Protein AF-A0A0C3B9Q8-F1 (afdb_monomer_lite)

Radius of gyration: 20.94 Å; chains: 1; bounding box: 40×24×65 Å

Sequence (90 aa):
MMMPPSYRRLQQYAIAISIISILYNGAEGAVSVGLGSTSSSRSLVFFGVQSGIEVISAGIVVWRFNKVARPGEEKGVGLGARELRYVTPD

Organism: Piloderma croceum (strain F 1598) (NCBI:txid765440)

InterPro domains:
  IPR026765 Transmembrane protein 163 [PTHR31937] (6-83)
  IPR027469 Cation efflux transmembrane domain superfamily [SSF161111] (13-74)

Secondary structure (DSSP, 8-state):
--PPPPHHHHHHHHHHHHHHHHHHHHHHHHHHHHHHHHTT-HHHHHHHHHHHHHHHHHHHHHHHHHHH--TT--------TTTGGGS---

pLDDT: mean 80.37, std 18.15, range [45.31, 97.81]

Foldseek 3Di:
DDDPPDPVVVLVVLLVVLVVLLVVLVVQLVVLCVVCVVVVNPVSPVSSVVSVVSNVVSVVSNVVSVVVPPPPPPPPPPVPVVVVVVPDDD

Structure (mmCIF, N/CA/C/O backbone):
data_AF-A0A0C3B9Q8-F1
#
_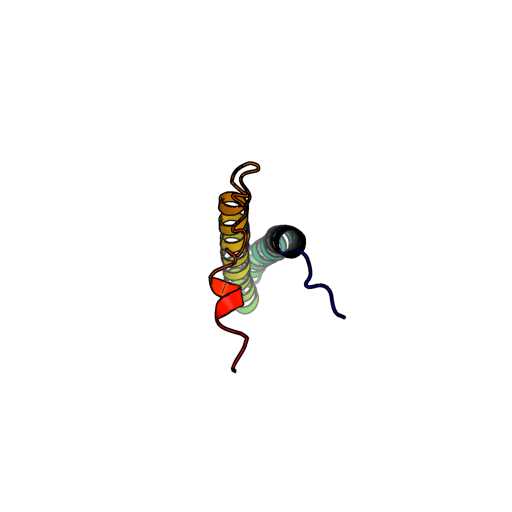entry.id   AF-A0A0C3B9Q8-F1
#
loop_
_atom_site.group_PDB
_atom_site.id
_atom_site.type_symbol
_atom_site.label_atom_id
_atom_site.label_alt_id
_atom_site.label_comp_id
_atom_site.label_asym_id
_atom_site.label_entity_id
_atom_site.label_seq_id
_atom_site.pdbx_PDB_ins_code
_atom_site.Cartn_x
_atom_site.Cartn_y
_atom_site.Cartn_z
_atom_site.occupancy
_atom_site.B_iso_or_equiv
_atom_site.auth_seq_id
_atom_site.auth_comp_id
_atom_site.auth_asym_id
_atom_site.auth_atom_id
_atom_site.pdbx_PDB_model_num
ATOM 1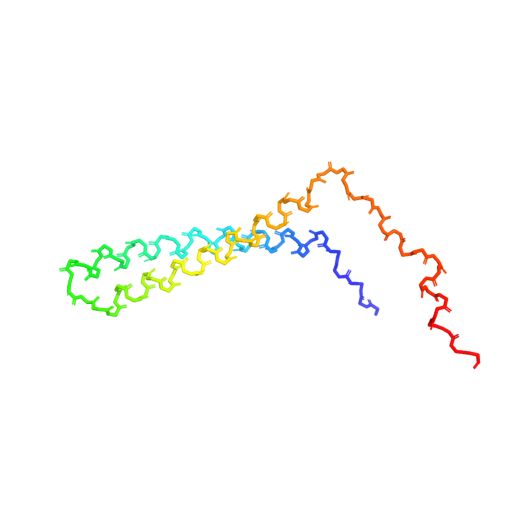 N N . MET A 1 1 ? 0.517 0.992 36.547 1.00 45.31 1 MET A N 1
ATOM 2 C CA . MET A 1 1 ? -0.831 0.746 35.992 1.00 45.31 1 MET A CA 1
ATOM 3 C C . MET A 1 1 ? -0.818 1.201 34.539 1.00 45.31 1 MET A C 1
ATOM 5 O O . MET A 1 1 ? -0.861 2.394 34.284 1.00 45.31 1 MET A O 1
ATOM 9 N N . MET A 1 2 ? -0.591 0.282 33.598 1.00 50.12 2 MET A N 1
ATOM 10 C CA . MET A 1 2 ? -0.461 0.606 32.173 1.00 50.12 2 MET A CA 1
ATOM 11 C C . MET A 1 2 ? -1.861 0.572 31.562 1.00 50.12 2 MET A C 1
ATOM 13 O O . MET A 1 2 ? -2.457 -0.496 31.460 1.00 50.12 2 MET A O 1
ATOM 17 N N . MET A 1 3 ? -2.432 1.737 31.259 1.00 55.78 3 MET A N 1
ATOM 18 C CA . MET A 1 3 ? -3.751 1.804 30.634 1.00 55.78 3 MET A CA 1
ATOM 19 C C . MET A 1 3 ? -3.617 1.237 29.214 1.00 55.78 3 MET A C 1
ATOM 21 O O . MET A 1 3 ? -2.785 1.748 28.458 1.00 55.78 3 MET A O 1
ATOM 25 N N . PRO A 1 4 ? -4.347 0.166 28.850 1.00 60.03 4 PRO A N 1
ATOM 26 C CA . PRO A 1 4 ? -4.223 -0.415 27.524 1.00 60.03 4 PRO A CA 1
ATOM 27 C C . PRO A 1 4 ? -4.543 0.668 26.485 1.00 60.03 4 PRO A C 1
ATOM 29 O O . PRO A 1 4 ? -5.527 1.399 26.655 1.00 60.03 4 PRO A O 1
ATOM 32 N N . PRO A 1 5 ? -3.714 0.831 25.438 1.00 62.00 5 PRO A N 1
ATOM 33 C CA . PRO A 1 5 ? -3.991 1.798 24.389 1.00 62.00 5 PRO A CA 1
ATOM 34 C C . PRO A 1 5 ? -5.393 1.540 23.833 1.00 62.00 5 PRO A C 1
ATOM 36 O O . PRO A 1 5 ? -5.763 0.403 23.547 1.00 62.00 5 PRO A O 1
ATOM 39 N N . SER A 1 6 ? -6.193 2.601 23.703 1.00 77.06 6 SER A N 1
ATOM 40 C CA . SER A 1 6 ? -7.545 2.492 23.155 1.00 77.06 6 SER A CA 1
ATOM 41 C C . SER A 1 6 ? -7.482 1.822 21.779 1.00 77.06 6 SER A C 1
ATOM 43 O O . SER A 1 6 ? -6.778 2.312 20.892 1.00 77.06 6 SER A O 1
ATOM 45 N N . TYR A 1 7 ? -8.229 0.729 21.585 1.00 78.44 7 TYR A N 1
ATOM 46 C CA . TYR A 1 7 ? -8.291 -0.026 20.323 1.00 78.44 7 TYR A CA 1
ATOM 47 C C . TYR A 1 7 ? -8.521 0.874 19.100 1.00 78.44 7 TYR A C 1
ATOM 49 O O . TYR A 1 7 ? -7.953 0.646 18.033 1.00 78.44 7 TYR A O 1
ATOM 57 N N . ARG A 1 8 ? -9.270 1.968 19.280 1.00 80.44 8 ARG A N 1
ATOM 58 C CA . ARG A 1 8 ? -9.521 2.980 18.249 1.00 80.44 8 ARG A CA 1
ATOM 59 C C . ARG A 1 8 ? -8.251 3.698 17.784 1.00 80.44 8 ARG A C 1
ATOM 61 O O . ARG A 1 8 ? -8.120 3.991 16.601 1.00 80.44 8 ARG A O 1
ATOM 68 N N . ARG A 1 9 ? -7.303 3.974 18.685 1.00 83.19 9 ARG A N 1
ATOM 69 C CA . ARG A 1 9 ? -6.024 4.622 18.342 1.00 83.19 9 ARG A CA 1
ATOM 70 C C . ARG A 1 9 ? -5.118 3.674 17.576 1.00 83.19 9 ARG A C 1
ATOM 72 O O . ARG A 1 9 ? -4.581 4.064 16.549 1.00 83.19 9 ARG A O 1
ATOM 79 N N . LEU A 1 10 ? -5.020 2.421 18.018 1.00 86.69 10 LEU A N 1
ATOM 80 C CA . LEU A 1 10 ? -4.281 1.383 17.294 1.00 86.69 10 LEU A CA 1
ATOM 81 C C . LEU A 1 10 ? -4.834 1.179 15.879 1.00 86.69 10 LEU A C 1
ATOM 83 O O . LEU A 1 10 ? -4.062 1.090 14.931 1.00 86.69 10 LEU A O 1
ATOM 87 N N . GLN A 1 11 ? -6.159 1.194 15.719 1.00 87.56 11 GLN A N 1
ATOM 88 C CA . GLN A 1 11 ? -6.801 1.126 14.408 1.00 87.56 11 GLN A CA 1
ATOM 89 C C . GLN A 1 11 ? -6.473 2.339 13.527 1.00 87.56 11 GLN A C 1
ATOM 91 O O . GLN A 1 11 ? -6.159 2.172 12.351 1.00 87.56 11 GLN A O 1
ATOM 96 N N . GLN A 1 12 ? -6.508 3.554 14.083 1.00 87.50 12 GLN A N 1
ATOM 97 C CA . GLN A 1 12 ? -6.109 4.765 13.357 1.00 87.50 12 GLN A CA 1
ATOM 98 C C . GLN A 1 12 ? -4.647 4.700 12.904 1.00 87.50 12 GLN A C 1
ATOM 100 O O . GLN A 1 12 ? -4.359 5.024 11.754 1.00 87.50 12 GLN A O 1
ATOM 105 N N . TYR A 1 13 ? -3.741 4.234 13.768 1.00 90.81 13 TYR A N 1
ATOM 106 C CA . TYR A 1 13 ? -2.340 4.033 13.402 1.00 90.81 13 TYR A CA 1
ATOM 107 C C . TYR A 1 13 ? -2.177 2.960 12.327 1.00 90.81 13 TYR A C 1
ATOM 109 O O . TYR A 1 13 ? -1.472 3.201 11.354 1.00 90.81 13 TYR A O 1
ATOM 117 N N . ALA A 1 14 ? -2.861 1.819 12.447 1.00 91.44 14 ALA A N 1
ATOM 118 C CA . ALA A 1 14 ? -2.807 0.756 11.447 1.00 91.44 14 ALA A CA 1
ATOM 119 C C . ALA A 1 14 ? -3.262 1.253 10.067 1.00 91.44 14 ALA A C 1
ATOM 121 O O . ALA A 1 14 ? -2.589 0.992 9.072 1.00 91.44 14 ALA A O 1
ATOM 122 N N . ILE A 1 15 ? -4.357 2.021 10.003 1.00 91.75 15 ILE A N 1
ATOM 123 C CA . ILE A 1 15 ? -4.830 2.639 8.757 1.00 91.75 15 ILE A CA 1
ATOM 124 C C . ILE A 1 15 ? -3.801 3.643 8.226 1.00 91.75 15 ILE A C 1
ATOM 126 O O . ILE A 1 15 ? -3.453 3.579 7.051 1.00 91.75 15 ILE A O 1
ATOM 130 N N . ALA A 1 16 ? -3.298 4.551 9.069 1.00 93.75 16 ALA A N 1
ATOM 131 C CA . ALA A 1 16 ? -2.348 5.581 8.649 1.00 93.75 16 ALA A CA 1
ATOM 132 C C . ALA A 1 16 ? -1.048 4.974 8.102 1.00 93.75 16 ALA A C 1
ATOM 134 O O . ALA A 1 16 ? -0.620 5.329 7.006 1.00 93.75 16 ALA A O 1
ATOM 135 N N . ILE A 1 17 ? -0.467 4.016 8.830 1.00 95.50 17 ILE A N 1
ATOM 136 C CA . ILE A 1 17 ? 0.731 3.284 8.406 1.00 95.50 17 ILE A CA 1
ATOM 137 C C . ILE A 1 17 ? 0.455 2.558 7.091 1.00 95.50 17 ILE A C 1
ATOM 139 O O . ILE A 1 17 ? 1.240 2.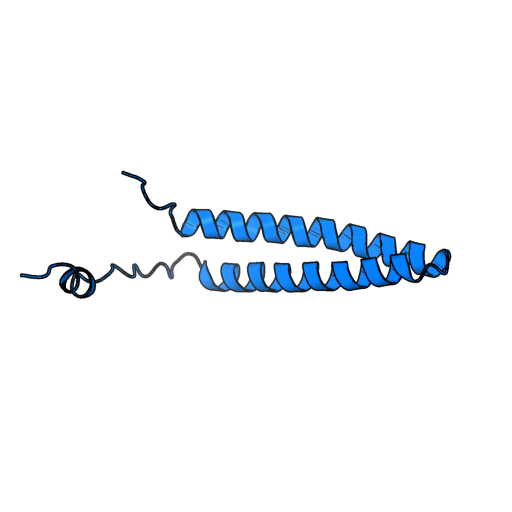687 6.162 1.00 95.50 17 ILE A O 1
ATOM 143 N N . SER A 1 18 ? -0.687 1.875 6.963 1.00 95.75 18 SER A N 1
ATOM 144 C CA . SER A 1 18 ? -1.020 1.145 5.734 1.00 95.75 18 SER A CA 1
ATOM 145 C C . SER A 1 18 ? -1.182 2.068 4.525 1.00 95.75 18 SER A C 1
ATOM 147 O O . SER A 1 18 ? -0.717 1.735 3.442 1.00 95.75 18 SER A O 1
ATOM 149 N N . ILE A 1 19 ? -1.795 3.244 4.690 1.00 95.44 19 ILE A N 1
ATOM 150 C CA . ILE A 1 19 ? -1.905 4.237 3.609 1.00 95.44 19 ILE A CA 1
ATOM 151 C C . ILE A 1 19 ? -0.515 4.717 3.181 1.00 95.44 19 ILE A C 1
ATOM 153 O O . ILE A 1 19 ? -0.228 4.761 1.986 1.00 95.44 19 ILE A O 1
ATOM 157 N N . ILE A 1 20 ? 0.360 5.036 4.140 1.00 97.31 20 ILE A N 1
ATOM 158 C CA . ILE A 1 20 ? 1.742 5.442 3.849 1.00 97.31 20 ILE A CA 1
ATOM 159 C C . ILE A 1 20 ? 2.482 4.315 3.117 1.00 97.31 20 ILE A C 1
ATOM 161 O O . ILE A 1 20 ? 3.105 4.571 2.089 1.00 97.31 20 ILE A O 1
ATOM 165 N N . SER A 1 21 ? 2.357 3.070 3.587 1.00 97.00 21 SER A N 1
ATOM 166 C CA . SER A 1 21 ? 2.959 1.894 2.952 1.00 97.00 21 SER A CA 1
ATOM 167 C C . SER A 1 21 ? 2.466 1.685 1.522 1.00 97.00 21 SER A C 1
ATOM 169 O O . SER A 1 21 ? 3.279 1.393 0.654 1.00 97.00 21 SER A O 1
ATOM 171 N N . ILE A 1 22 ? 1.171 1.860 1.244 1.00 97.56 22 ILE A N 1
ATOM 172 C CA . ILE A 1 22 ? 0.621 1.753 -0.118 1.00 97.56 22 ILE A CA 1
ATOM 173 C C . ILE A 1 22 ? 1.261 2.790 -1.043 1.00 97.56 22 ILE A C 1
ATOM 175 O O . ILE A 1 22 ? 1.688 2.448 -2.143 1.00 97.56 22 ILE A O 1
ATOM 179 N N . LEU A 1 23 ? 1.330 4.050 -0.604 1.00 97.81 23 LEU A N 1
ATOM 180 C CA . LEU A 1 23 ? 1.861 5.141 -1.421 1.00 97.81 23 LEU A CA 1
ATOM 181 C C . LEU A 1 23 ? 3.360 4.974 -1.680 1.00 97.81 23 LEU A C 1
ATOM 183 O O . LEU A 1 23 ? 3.798 5.072 -2.824 1.00 97.81 23 LEU A O 1
ATOM 187 N N . TYR A 1 24 ? 4.128 4.703 -0.623 1.00 97.44 24 TYR A N 1
ATOM 188 C CA . TYR A 1 24 ? 5.578 4.579 -0.705 1.00 97.44 24 TYR A CA 1
ATOM 189 C C . TYR A 1 24 ? 5.989 3.356 -1.530 1.00 97.44 24 TYR A C 1
ATOM 191 O O . TYR A 1 24 ? 6.669 3.506 -2.547 1.00 97.44 24 TYR A O 1
ATOM 199 N N . ASN A 1 25 ? 5.502 2.162 -1.163 1.00 97.06 25 ASN A N 1
ATOM 200 C CA . ASN A 1 25 ? 5.828 0.943 -1.900 1.00 97.06 25 ASN A CA 1
ATOM 201 C C . ASN A 1 25 ? 5.298 1.028 -3.334 1.00 97.06 25 ASN A C 1
ATOM 203 O O . ASN A 1 25 ? 6.035 0.720 -4.263 1.00 97.06 25 ASN A O 1
ATOM 207 N N . GLY A 1 26 ? 4.074 1.521 -3.552 1.00 96.94 26 GLY A N 1
ATOM 208 C CA . GLY A 1 26 ? 3.510 1.663 -4.895 1.00 96.94 26 GLY A CA 1
ATOM 209 C C . GLY A 1 26 ? 4.371 2.527 -5.821 1.00 96.94 26 GLY A C 1
ATOM 210 O O . GLY A 1 26 ? 4.618 2.135 -6.964 1.00 96.94 26 GLY A O 1
ATOM 211 N N . ALA A 1 27 ? 4.881 3.659 -5.325 1.00 97.50 27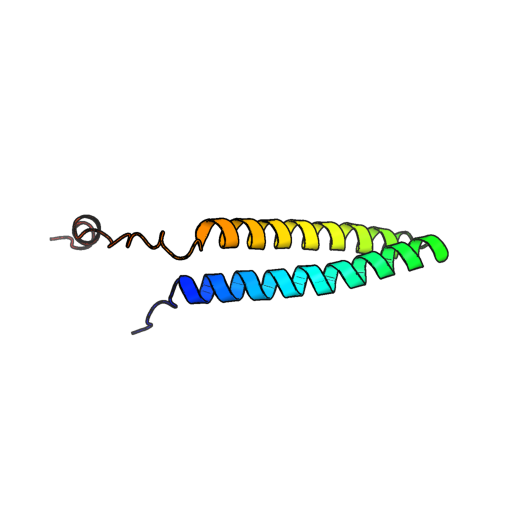 ALA A N 1
ATOM 212 C CA . ALA A 1 27 ? 5.791 4.514 -6.084 1.00 97.50 27 ALA A CA 1
ATOM 213 C C . ALA A 1 27 ? 7.128 3.811 -6.377 1.00 97.50 27 ALA A C 1
ATOM 215 O O . ALA A 1 27 ? 7.543 3.749 -7.536 1.00 97.50 27 ALA A O 1
ATOM 216 N N . GLU A 1 28 ? 7.776 3.231 -5.363 1.00 95.69 28 GLU A N 1
ATOM 217 C CA . GLU A 1 28 ? 9.039 2.502 -5.540 1.00 95.69 28 GLU A CA 1
ATOM 218 C C . GLU A 1 28 ? 8.899 1.308 -6.490 1.00 95.69 28 GLU A C 1
ATOM 220 O O . GLU A 1 28 ? 9.753 1.083 -7.349 1.00 95.69 28 GLU A O 1
ATOM 225 N N . GLY A 1 29 ? 7.808 0.553 -6.371 1.00 95.94 29 GLY A N 1
ATOM 226 C CA . GLY A 1 29 ? 7.518 -0.610 -7.200 1.00 95.94 29 GLY A CA 1
ATOM 227 C C . GLY A 1 29 ? 7.316 -0.229 -8.663 1.00 95.94 29 GLY A C 1
ATOM 228 O O . GLY A 1 29 ? 7.933 -0.831 -9.543 1.00 95.94 29 GLY A O 1
ATOM 229 N N . ALA A 1 30 ? 6.529 0.818 -8.929 1.00 94.81 30 ALA A N 1
ATOM 230 C CA . ALA A 1 30 ? 6.316 1.332 -10.280 1.00 94.81 30 ALA A CA 1
ATOM 231 C C . ALA A 1 30 ? 7.629 1.807 -10.926 1.00 94.81 30 ALA A C 1
ATOM 233 O O . ALA A 1 30 ? 7.933 1.435 -12.063 1.00 94.81 30 ALA A O 1
ATOM 234 N N . VAL A 1 31 ? 8.439 2.571 -10.183 1.00 96.25 31 VAL A N 1
ATOM 235 C CA . VAL A 1 31 ? 9.761 3.035 -10.638 1.00 96.25 31 VAL A CA 1
ATOM 236 C C . VAL A 1 31 ? 10.681 1.847 -10.931 1.00 96.25 31 VAL A C 1
ATOM 238 O O . VAL A 1 31 ? 11.348 1.818 -11.964 1.00 96.25 31 VAL A O 1
ATOM 241 N N . SER A 1 32 ? 10.677 0.832 -10.068 1.00 94.75 32 SER A N 1
ATOM 242 C CA . SER A 1 32 ? 11.556 -0.336 -10.180 1.00 94.75 32 SER A CA 1
ATOM 243 C C . SER A 1 32 ? 11.217 -1.228 -11.370 1.00 94.75 32 SER A C 1
ATOM 245 O O . SER A 1 32 ? 12.121 -1.680 -12.071 1.00 94.75 32 SER A O 1
ATOM 247 N N . VAL A 1 33 ? 9.931 -1.439 -11.664 1.00 92.19 33 VAL A N 1
ATOM 248 C CA . VAL A 1 33 ? 9.504 -2.156 -12.878 1.00 92.19 33 VAL A CA 1
ATOM 249 C C . VAL A 1 33 ? 9.852 -1.356 -14.141 1.00 92.19 33 VAL A C 1
ATOM 251 O O . VAL A 1 33 ? 10.368 -1.924 -15.110 1.00 92.19 33 VAL A O 1
ATOM 254 N N . GLY A 1 34 ? 9.625 -0.037 -14.138 1.00 91.88 34 GLY A N 1
ATOM 255 C CA . GLY A 1 34 ? 9.926 0.833 -15.282 1.00 91.88 34 GLY A CA 1
ATOM 256 C C . GLY A 1 34 ? 11.420 0.892 -15.616 1.00 91.88 34 GLY A C 1
ATOM 257 O O . GLY A 1 34 ? 11.826 0.682 -16.760 1.00 91.88 34 GLY A O 1
ATOM 258 N N . LEU A 1 35 ? 12.264 1.096 -14.605 1.00 92.19 35 LEU A N 1
ATOM 259 C CA . LEU A 1 35 ? 13.716 1.081 -14.778 1.00 92.19 35 LEU A CA 1
ATOM 260 C C . LEU A 1 35 ? 14.243 -0.335 -15.041 1.00 92.19 35 LEU A C 1
ATOM 262 O O . LEU A 1 35 ? 15.133 -0.519 -15.866 1.00 92.19 35 LEU A O 1
ATOM 266 N N . GLY A 1 36 ? 13.673 -1.356 -14.398 1.00 88.88 36 GLY A N 1
ATOM 267 C CA . GLY A 1 36 ? 14.120 -2.744 -14.514 1.00 88.88 36 GLY A CA 1
ATOM 268 C C . GLY A 1 36 ? 13.929 -3.308 -15.914 1.00 88.88 36 GLY A C 1
ATOM 269 O O . GLY A 1 36 ? 14.827 -3.968 -16.439 1.00 88.88 36 GLY A O 1
ATOM 270 N N . SER A 1 37 ? 12.792 -2.990 -16.536 1.00 83.88 37 SER A N 1
ATOM 271 C CA . SER A 1 37 ? 12.505 -3.349 -17.928 1.00 83.88 37 SER A CA 1
ATOM 272 C C . SER A 1 37 ? 13.429 -2.633 -18.917 1.00 83.88 37 SER A C 1
ATOM 274 O O . SER A 1 37 ? 13.901 -3.257 -19.863 1.00 83.88 37 SER A O 1
ATOM 276 N N . THR A 1 38 ? 13.771 -1.368 -18.655 1.00 88.56 38 THR A N 1
ATOM 277 C CA . THR A 1 38 ? 14.694 -0.589 -19.498 1.00 88.56 38 THR A CA 1
ATOM 278 C C . THR A 1 38 ? 16.146 -1.065 -19.357 1.00 88.56 38 THR A C 1
ATOM 280 O O . THR A 1 38 ? 16.873 -1.160 -20.342 1.00 88.56 38 THR A O 1
ATOM 283 N N . SER A 1 39 ? 16.581 -1.410 -18.142 1.00 86.19 39 SER A N 1
ATOM 284 C CA . SER A 1 39 ? 17.962 -1.815 -17.839 1.00 86.19 39 SER A CA 1
ATOM 285 C C . SER A 1 39 ? 18.211 -3.330 -17.913 1.00 86.19 39 SER A C 1
ATOM 287 O O . SER A 1 39 ? 19.289 -3.778 -17.530 1.00 86.19 39 SER A O 1
ATOM 289 N N . SER A 1 40 ? 17.240 -4.140 -18.366 1.00 86.38 40 SER A N 1
ATOM 290 C CA . SER A 1 40 ? 17.308 -5.619 -18.363 1.00 86.38 40 SER A CA 1
ATOM 291 C C . SER A 1 40 ? 17.664 -6.232 -16.993 1.00 86.38 40 SER A C 1
ATOM 293 O O . SER A 1 40 ? 18.228 -7.327 -16.901 1.00 86.38 40 SER A O 1
ATOM 295 N N . SER A 1 41 ? 17.334 -5.533 -15.901 1.00 90.62 41 SER A N 1
ATOM 296 C CA . SER A 1 41 ? 17.700 -5.935 -14.542 1.00 90.62 41 SER A CA 1
ATOM 297 C C . SER A 1 41 ? 16.602 -6.782 -13.915 1.00 90.62 41 SER A C 1
ATOM 299 O O . SER A 1 41 ? 15.570 -6.274 -13.473 1.00 90.62 41 SER A O 1
ATOM 301 N N . ARG A 1 42 ? 16.8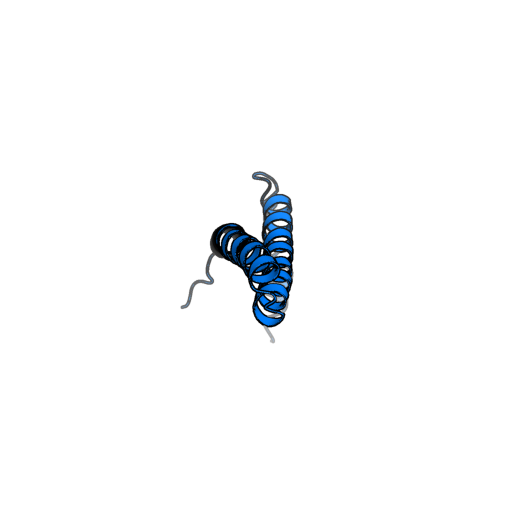49 -8.094 -13.817 1.00 92.50 42 ARG A N 1
ATOM 302 C CA . ARG A 1 42 ? 15.916 -9.033 -13.172 1.00 92.50 42 ARG A CA 1
ATOM 303 C C . ARG A 1 42 ? 15.665 -8.669 -11.707 1.00 92.50 42 ARG A C 1
ATOM 305 O O . ARG A 1 42 ? 14.531 -8.754 -11.257 1.00 92.50 42 ARG A O 1
ATOM 312 N N . SER A 1 43 ? 16.698 -8.219 -10.989 1.00 94.69 43 SER A N 1
ATOM 313 C CA . SER A 1 43 ? 16.591 -7.840 -9.572 1.00 94.69 43 SER A CA 1
ATOM 314 C C . SER A 1 43 ? 15.594 -6.698 -9.357 1.00 94.69 43 SER A C 1
ATOM 316 O O . SER A 1 43 ? 14.730 -6.787 -8.489 1.00 94.69 43 SER A O 1
ATOM 318 N N . LEU A 1 44 ? 15.646 -5.664 -10.204 1.00 91.38 44 LEU A N 1
ATOM 319 C CA . LEU A 1 44 ? 14.760 -4.503 -10.083 1.00 91.38 44 LEU A CA 1
ATOM 320 C C . LEU A 1 44 ? 13.298 -4.862 -10.389 1.00 91.38 44 LEU A C 1
ATOM 322 O O . LEU A 1 44 ? 12.382 -4.383 -9.726 1.00 91.38 44 LEU A O 1
ATOM 326 N N . VAL A 1 45 ? 13.080 -5.771 -11.343 1.00 92.19 45 VAL A N 1
ATOM 327 C CA . VAL A 1 45 ? 11.743 -6.307 -11.629 1.00 92.19 45 VAL A CA 1
ATOM 328 C C . VAL A 1 45 ? 11.213 -7.120 -10.443 1.00 92.19 45 VAL A C 1
ATOM 330 O O . VAL A 1 45 ? 10.073 -6.909 -10.033 1.00 92.19 45 VAL A O 1
ATOM 333 N N . PHE A 1 46 ? 12.026 -7.998 -9.842 1.00 94.25 46 PHE A N 1
ATOM 334 C CA . PHE A 1 46 ? 11.625 -8.761 -8.651 1.00 94.25 46 PHE A CA 1
ATOM 335 C C . PHE A 1 46 ? 11.334 -7.863 -7.444 1.00 94.25 46 PHE A C 1
ATOM 337 O O . PHE A 1 46 ? 10.353 -8.098 -6.740 1.00 94.25 46 PHE A O 1
ATOM 344 N N . PHE A 1 47 ? 12.123 -6.808 -7.241 1.00 95.12 47 PHE A N 1
ATOM 345 C CA . PHE A 1 47 ? 11.850 -5.797 -6.220 1.00 95.12 47 PHE A CA 1
ATOM 346 C C . PHE A 1 47 ? 10.491 -5.120 -6.453 1.00 95.12 47 PHE A C 1
ATOM 348 O O . PHE A 1 47 ? 9.694 -4.988 -5.526 1.00 95.12 47 PHE A O 1
ATOM 355 N N . GLY A 1 48 ? 10.175 -4.781 -7.707 1.00 94.75 48 GLY A N 1
ATOM 356 C CA . GLY A 1 48 ? 8.870 -4.241 -8.084 1.00 94.75 48 GLY A CA 1
ATOM 357 C C . GLY A 1 48 ? 7.699 -5.185 -7.789 1.00 94.75 48 GLY A C 1
ATOM 358 O O . GLY A 1 48 ? 6.679 -4.757 -7.251 1.00 94.75 48 GLY A O 1
ATOM 359 N N . VAL A 1 49 ? 7.853 -6.481 -8.078 1.00 94.25 49 VAL A N 1
ATOM 360 C CA . VAL A 1 49 ? 6.834 -7.498 -7.760 1.00 94.25 49 VAL A CA 1
ATOM 361 C C . VAL A 1 49 ? 6.638 -7.635 -6.250 1.00 94.25 49 VAL A C 1
ATOM 363 O O . VAL A 1 49 ? 5.499 -7.666 -5.786 1.00 94.25 49 VAL A O 1
ATOM 366 N N . GLN A 1 50 ? 7.725 -7.680 -5.477 1.00 96.25 50 GLN A N 1
ATOM 367 C CA . GLN A 1 50 ? 7.652 -7.768 -4.019 1.00 96.25 50 GLN A CA 1
ATOM 368 C C . GLN A 1 50 ? 6.971 -6.536 -3.411 1.00 96.25 50 GLN A C 1
ATOM 370 O O . GLN A 1 50 ? 6.109 -6.676 -2.548 1.00 96.25 50 GLN A O 1
ATOM 375 N N . SER A 1 51 ? 7.275 -5.345 -3.925 1.00 96.62 51 SER A N 1
ATOM 376 C CA . SER A 1 51 ? 6.565 -4.118 -3.559 1.00 96.62 51 SER A CA 1
ATOM 377 C C . SER A 1 51 ? 5.052 -4.213 -3.836 1.00 96.62 51 SER A C 1
ATOM 379 O O . SER A 1 51 ? 4.236 -3.802 -3.010 1.00 96.62 51 SER A O 1
ATOM 381 N N . GLY A 1 52 ? 4.641 -4.844 -4.942 1.00 96.38 52 GLY A N 1
ATOM 382 C CA . GLY A 1 52 ? 3.226 -5.105 -5.223 1.00 96.38 52 GLY A CA 1
ATOM 383 C C . GLY A 1 52 ? 2.530 -5.941 -4.140 1.00 96.38 52 GLY A C 1
ATOM 384 O O . GLY A 1 52 ? 1.383 -5.660 -3.790 1.00 96.38 52 GLY A O 1
ATOM 385 N N . ILE A 1 53 ? 3.224 -6.927 -3.562 1.00 97.25 53 ILE A N 1
ATOM 386 C CA . ILE A 1 53 ? 2.700 -7.748 -2.457 1.00 97.25 53 ILE A CA 1
ATOM 387 C C . ILE A 1 53 ? 2.473 -6.886 -1.206 1.00 97.25 53 ILE A C 1
ATOM 389 O O . ILE A 1 53 ? 1.420 -7.000 -0.579 1.00 97.25 53 ILE A O 1
ATOM 393 N N . GLU A 1 54 ? 3.406 -5.986 -0.886 1.00 96.94 54 GLU A N 1
ATOM 394 C CA . GLU A 1 54 ? 3.283 -5.038 0.233 1.00 96.94 54 GLU A CA 1
ATOM 395 C C . GLU A 1 54 ? 2.106 -4.069 0.050 1.00 96.94 54 GLU A C 1
ATOM 397 O O . GLU A 1 54 ? 1.354 -3.791 0.985 1.00 96.94 54 GLU A O 1
ATOM 402 N N . VAL A 1 55 ? 1.886 -3.580 -1.174 1.00 97.81 55 VAL A N 1
ATOM 403 C CA . VAL A 1 55 ? 0.736 -2.717 -1.481 1.00 97.81 55 VAL A CA 1
ATOM 404 C C . VAL A 1 55 ? -0.583 -3.468 -1.289 1.00 97.81 55 VAL A C 1
ATOM 406 O O . VAL A 1 55 ? -1.516 -2.933 -0.684 1.00 97.81 55 VAL A O 1
ATOM 409 N N . ILE A 1 56 ? -0.677 -4.711 -1.773 1.00 97.56 56 ILE A N 1
ATOM 410 C CA . ILE A 1 56 ? -1.888 -5.533 -1.634 1.00 97.56 56 ILE A CA 1
ATOM 411 C C . ILE A 1 56 ? -2.155 -5.854 -0.159 1.00 97.56 56 ILE A C 1
ATOM 413 O O . ILE A 1 56 ? -3.293 -5.717 0.299 1.00 97.56 56 ILE A O 1
ATOM 417 N N . SER A 1 57 ? -1.126 -6.246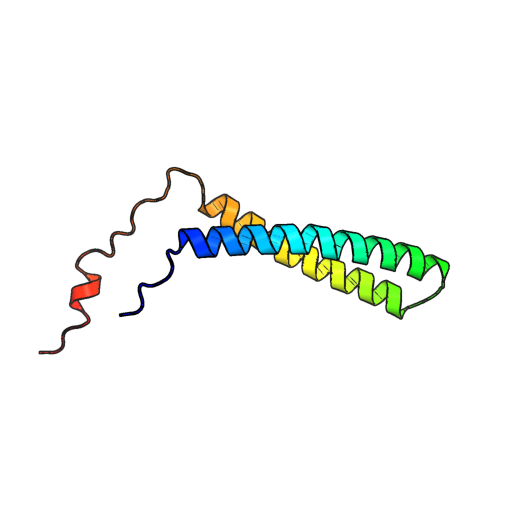 0.597 1.00 96.75 57 SER A N 1
ATOM 418 C CA . SER A 1 57 ? -1.264 -6.590 2.015 1.00 96.75 57 SER A CA 1
ATOM 419 C C . SER A 1 57 ? -1.728 -5.382 2.839 1.00 96.75 57 SER A C 1
ATOM 421 O O . SER A 1 57 ? -2.714 -5.482 3.577 1.00 96.75 57 SER A O 1
ATOM 423 N N . ALA A 1 58 ? -1.122 -4.209 2.637 1.00 96.25 58 ALA A N 1
ATOM 424 C CA . ALA A 1 58 ? -1.545 -2.961 3.265 1.00 96.25 58 ALA A CA 1
ATOM 425 C C . ALA A 1 58 ? -2.962 -2.541 2.825 1.00 96.25 58 ALA A C 1
ATOM 427 O O . ALA A 1 58 ? -3.760 -2.072 3.640 1.00 96.25 58 ALA A O 1
ATOM 428 N N . GLY A 1 59 ? -3.330 -2.780 1.562 1.00 96.00 59 GLY A N 1
ATOM 429 C CA . GLY A 1 59 ? -4.686 -2.564 1.051 1.00 96.00 59 GLY A CA 1
ATOM 430 C C . GLY A 1 59 ? -5.744 -3.390 1.789 1.00 96.00 59 GLY A C 1
ATOM 431 O O . GLY A 1 59 ? -6.799 -2.863 2.153 1.00 96.00 59 GLY A O 1
ATOM 432 N N . ILE A 1 60 ? -5.448 -4.660 2.088 1.00 94.88 60 ILE A N 1
ATOM 433 C CA . ILE A 1 60 ? -6.327 -5.531 2.886 1.00 94.88 60 ILE A CA 1
ATOM 434 C C . ILE A 1 60 ? -6.512 -4.965 4.300 1.00 94.88 60 ILE A C 1
ATOM 436 O O . ILE A 1 60 ? -7.636 -4.956 4.809 1.00 94.88 60 ILE A O 1
ATOM 440 N N . VAL A 1 61 ? -5.447 -4.449 4.921 1.00 93.19 61 VAL A N 1
ATOM 441 C CA . VAL A 1 61 ? -5.509 -3.820 6.251 1.00 93.19 61 VAL A CA 1
ATOM 442 C C . VAL A 1 61 ? -6.414 -2.584 6.233 1.00 93.19 61 VAL A C 1
ATOM 444 O O . VAL A 1 61 ? -7.323 -2.475 7.064 1.00 93.19 61 VAL A O 1
ATOM 447 N N . VAL A 1 62 ? -6.239 -1.690 5.253 1.00 92.62 62 VAL A N 1
ATOM 448 C CA . VAL A 1 62 ? -7.102 -0.507 5.082 1.00 92.62 62 VAL A CA 1
ATOM 449 C C . VAL A 1 62 ? -8.557 -0.921 4.864 1.00 92.62 62 VAL A C 1
ATOM 451 O O . VAL A 1 62 ? -9.450 -0.396 5.530 1.00 92.62 62 VAL A O 1
ATOM 454 N N . TRP A 1 63 ? -8.818 -1.887 3.979 1.00 91.00 63 TRP A N 1
ATOM 455 C CA . TRP A 1 63 ? -10.170 -2.386 3.713 1.00 91.00 63 TRP A CA 1
ATOM 456 C C . TRP A 1 63 ? -10.825 -2.968 4.970 1.00 91.00 63 TRP A C 1
ATOM 458 O O . TRP A 1 63 ? -11.969 -2.628 5.292 1.00 91.00 63 TRP A O 1
ATOM 468 N N . ARG A 1 64 ? -10.086 -3.797 5.717 1.00 89.06 64 ARG A N 1
ATOM 469 C CA . ARG A 1 64 ? -10.554 -4.442 6.947 1.00 89.06 64 ARG A CA 1
ATOM 470 C C . ARG A 1 64 ? -10.967 -3.406 7.981 1.00 89.06 64 ARG A C 1
ATOM 472 O O . ARG A 1 64 ? -12.063 -3.500 8.532 1.00 89.06 64 ARG A O 1
ATOM 479 N N . PHE A 1 65 ? -10.121 -2.412 8.228 1.00 84.94 65 PHE A N 1
ATOM 480 C CA . PHE A 1 65 ? -10.382 -1.422 9.264 1.00 84.94 65 PHE A CA 1
ATOM 481 C C . PHE A 1 65 ? -11.348 -0.314 8.827 1.00 84.94 65 PHE A C 1
ATOM 483 O O . PHE A 1 65 ? -12.085 0.170 9.681 1.00 84.94 65 PHE A O 1
ATOM 490 N N . ASN A 1 66 ? -11.458 0.020 7.537 1.00 79.44 66 ASN A N 1
ATOM 491 C CA . ASN A 1 66 ? -12.509 0.922 7.038 1.00 79.44 66 ASN A CA 1
ATOM 492 C C . ASN A 1 66 ? -13.909 0.294 7.113 1.00 79.44 66 ASN A C 1
ATOM 494 O O . ASN A 1 66 ? -14.883 0.986 7.400 1.00 79.44 66 ASN A O 1
ATOM 498 N N . LYS A 1 67 ? -14.030 -1.021 6.886 1.00 66.19 67 LYS A N 1
ATOM 499 C CA . LYS A 1 67 ? -15.302 -1.749 7.046 1.00 66.19 67 LYS A CA 1
ATOM 500 C C . LYS A 1 67 ? -15.705 -1.911 8.517 1.00 66.19 67 LYS A C 1
ATOM 502 O O . LYS A 1 67 ? -16.897 -1.926 8.804 1.00 66.19 67 LYS A O 1
ATOM 507 N N . VAL A 1 68 ? -14.734 -2.022 9.428 1.00 56.88 68 VAL A N 1
ATOM 508 C CA . VAL A 1 68 ? -14.962 -2.197 10.876 1.00 56.88 68 VAL A CA 1
ATOM 509 C C . VAL A 1 68 ? -15.195 -0.865 11.604 1.00 56.88 68 VAL A C 1
ATOM 511 O O . VAL A 1 68 ? -15.975 -0.830 12.545 1.00 56.88 68 VAL A O 1
ATOM 514 N N . ALA A 1 69 ? -14.596 0.246 11.162 1.00 52.69 69 ALA A N 1
ATOM 515 C CA . ALA A 1 69 ? -14.797 1.579 11.751 1.00 52.69 69 ALA A CA 1
ATOM 516 C C . ALA A 1 69 ? -15.937 2.384 11.105 1.00 52.69 69 ALA A C 1
ATOM 518 O O . ALA A 1 69 ? -15.825 3.605 10.974 1.00 52.69 69 ALA A O 1
ATOM 519 N N . ARG A 1 70 ? -17.051 1.755 10.699 1.00 53.16 70 ARG A N 1
ATOM 520 C CA . ARG A 1 70 ? -18.250 2.544 10.364 1.00 53.16 70 ARG A CA 1
ATOM 521 C C . ARG A 1 70 ? -18.669 3.311 11.636 1.00 53.16 70 ARG A C 1
ATOM 523 O O . ARG A 1 70 ? -18.983 2.658 12.635 1.00 53.16 70 ARG A O 1
ATOM 530 N N . PRO A 1 71 ? -18.644 4.661 11.643 1.00 45.50 71 PRO A N 1
ATOM 531 C CA . PRO A 1 71 ? -18.953 5.449 12.831 1.00 45.50 71 PRO A CA 1
ATOM 532 C C . PRO A 1 71 ? -20.432 5.249 13.172 1.00 45.50 71 PRO A C 1
ATOM 534 O O . PRO A 1 71 ? -21.303 5.752 12.470 1.00 45.50 71 PRO A O 1
ATOM 537 N N . GLY A 1 72 ? -20.716 4.441 14.192 1.00 50.53 72 GLY A N 1
ATOM 538 C CA . GLY A 1 72 ? -22.081 4.073 14.586 1.00 50.53 72 GLY A CA 1
ATOM 539 C C . GLY A 1 72 ? -22.266 2.602 14.963 1.00 50.53 72 GLY A C 1
ATOM 540 O O . GLY A 1 72 ? -23.243 2.279 15.627 1.00 50.53 72 GLY A O 1
ATOM 541 N N . GLU A 1 73 ? -21.318 1.721 14.618 1.00 50.88 73 GLU A N 1
ATOM 542 C CA . GLU A 1 73 ? -21.305 0.318 15.074 1.00 50.88 73 GLU A CA 1
ATOM 543 C C . GLU A 1 73 ? -20.230 0.041 16.129 1.00 50.88 73 GLU A C 1
ATOM 545 O O . GLU A 1 73 ? -19.854 -1.102 16.380 1.00 50.88 73 GLU A O 1
ATOM 550 N N . GLU A 1 74 ? -19.815 1.083 16.851 1.00 54.22 74 GLU A N 1
ATOM 551 C CA . GLU A 1 74 ? -19.308 0.929 18.213 1.00 54.22 74 GLU A CA 1
ATOM 552 C C . GLU A 1 74 ? -20.485 0.497 19.111 1.00 54.22 74 GLU A C 1
ATOM 554 O O . GLU A 1 74 ? -20.837 1.173 20.077 1.00 54.22 74 GLU A O 1
ATOM 559 N N . LYS A 1 75 ? -21.141 -0.637 18.805 1.00 49.34 75 LYS A N 1
ATOM 560 C CA . LYS A 1 75 ? -21.811 -1.378 19.864 1.00 49.34 75 LYS A CA 1
ATOM 561 C C . LYS A 1 75 ? -20.690 -1.670 20.825 1.00 49.34 75 LYS A C 1
ATOM 563 O O . LYS A 1 75 ? -19.802 -2.462 20.512 1.00 49.34 75 LYS A O 1
ATOM 568 N N . GLY A 1 76 ? -20.708 -0.962 21.949 1.00 48.94 76 GLY A N 1
ATOM 569 C CA . GLY A 1 76 ? -19.959 -1.354 23.109 1.00 48.94 76 GLY A CA 1
ATOM 570 C C . GLY A 1 76 ? -20.207 -2.840 23.263 1.00 48.94 76 GLY A C 1
ATOM 571 O O . GLY A 1 76 ? -21.260 -3.261 23.740 1.00 48.94 76 GLY A O 1
ATOM 572 N N . VAL A 1 77 ? -19.215 -3.638 22.883 1.00 51.03 77 VAL A N 1
ATOM 573 C CA . VAL A 1 77 ? -18.922 -4.854 23.608 1.00 51.03 77 VAL A CA 1
ATOM 574 C C . VAL A 1 77 ? -18.482 -4.323 24.966 1.00 51.03 77 VAL A C 1
ATOM 576 O O . VAL A 1 77 ? -17.302 -4.247 25.287 1.00 51.03 77 VAL A O 1
ATOM 579 N N . GLY A 1 78 ? -19.454 -3.820 25.737 1.00 49.50 78 GLY A N 1
ATOM 580 C CA . GLY A 1 78 ? -19.356 -3.811 27.168 1.00 49.50 78 GLY A CA 1
ATOM 581 C C . GLY A 1 78 ? -19.098 -5.267 27.447 1.00 49.50 78 GLY A C 1
ATOM 582 O O . GLY A 1 78 ? -19.976 -6.096 27.202 1.00 49.50 78 GLY A O 1
ATOM 583 N N . LEU A 1 79 ? -17.846 -5.569 27.786 1.00 57.22 79 LEU A N 1
ATOM 584 C CA . LEU A 1 79 ? -17.457 -6.835 28.364 1.00 57.22 79 LEU A CA 1
ATOM 585 C C . LEU A 1 79 ? -18.479 -7.051 29.466 1.00 57.22 79 LEU A C 1
ATOM 587 O O . LEU A 1 79 ? -18.458 -6.362 30.489 1.00 57.22 79 LEU A O 1
ATOM 591 N N . GLY A 1 80 ? -19.495 -7.859 29.167 1.00 51.84 80 GLY A N 1
ATOM 592 C CA . GLY A 1 80 ? -20.605 -8.031 30.074 1.00 51.84 80 GLY A CA 1
ATOM 593 C C . GLY A 1 80 ? -19.991 -8.502 31.376 1.00 51.84 80 GLY A C 1
ATOM 594 O O . GLY A 1 80 ? -19.066 -9.314 31.353 1.00 51.84 80 GLY A O 1
ATOM 595 N N . ALA A 1 81 ? -20.511 -8.043 32.509 1.00 57.75 81 ALA A N 1
ATOM 596 C CA . ALA A 1 81 ? -20.089 -8.470 33.846 1.00 57.75 81 ALA A CA 1
ATOM 597 C C . ALA A 1 81 ? -20.097 -10.012 34.062 1.00 57.75 81 ALA A C 1
ATOM 599 O O . ALA A 1 81 ? -19.798 -10.496 35.150 1.00 57.75 81 ALA A O 1
ATOM 600 N N . ARG A 1 82 ? -20.459 -10.795 33.036 1.00 57.16 82 ARG A N 1
ATOM 601 C CA . ARG A 1 82 ? -20.297 -12.241 32.919 1.00 57.16 82 ARG A CA 1
ATOM 602 C C . ARG A 1 82 ? -18.864 -12.705 32.613 1.00 57.16 82 ARG A C 1
ATOM 604 O O . ARG A 1 82 ? -18.508 -13.747 33.140 1.00 57.16 82 ARG A O 1
ATOM 611 N N . GLU A 1 83 ? -18.042 -11.979 31.848 1.00 58.31 83 GLU A N 1
ATOM 612 C CA . GLU A 1 83 ? -16.653 -12.419 31.571 1.00 58.31 83 GLU A CA 1
ATOM 613 C C . GLU A 1 83 ? -15.689 -12.113 32.725 1.00 58.31 83 GLU A C 1
ATOM 615 O O . GLU A 1 83 ? -14.829 -12.926 33.049 1.00 58.31 83 GLU A O 1
ATOM 620 N N . LEU A 1 84 ? -15.891 -10.997 33.434 1.00 57.91 84 LEU A N 1
ATOM 621 C CA . LEU A 1 84 ? -15.107 -10.673 34.634 1.00 57.91 84 LEU A CA 1
ATOM 622 C C . LEU A 1 84 ? -15.396 -11.612 35.820 1.00 57.91 84 LEU A C 1
ATOM 624 O O . LEU A 1 84 ? -14.658 -11.600 36.798 1.00 57.91 84 LEU A O 1
ATOM 628 N N . ARG A 1 85 ? -16.440 -12.449 35.735 1.00 58.09 85 ARG A N 1
ATOM 629 C CA . ARG A 1 85 ? -16.795 -13.432 36.771 1.00 58.09 85 ARG A CA 1
ATOM 630 C C . ARG A 1 85 ? -15.960 -14.721 36.698 1.00 58.09 85 ARG A C 1
ATOM 632 O O . ARG A 1 85 ? -16.118 -15.575 37.557 1.00 58.09 85 ARG A O 1
ATOM 639 N N . TYR A 1 86 ? -15.094 -14.872 35.692 1.00 59.62 86 TYR A N 1
ATOM 640 C CA . TYR A 1 86 ? -14.219 -16.044 35.553 1.00 59.62 86 TYR A CA 1
ATOM 641 C C . TYR A 1 86 ? -12.797 -15.824 36.100 1.00 59.62 86 TYR A C 1
ATOM 643 O O . TYR A 1 86 ? -12.019 -16.769 36.179 1.00 59.62 86 TYR A O 1
ATOM 651 N N . VAL A 1 87 ? -12.452 -14.593 36.499 1.00 62.72 87 VAL A N 1
ATOM 652 C CA . VAL A 1 87 ? -11.128 -14.227 37.039 1.00 62.72 87 VAL A CA 1
ATOM 653 C C . VAL A 1 87 ? -11.256 -13.870 38.522 1.00 62.72 87 VAL A C 1
ATOM 655 O O . VAL A 1 87 ? -10.872 -12.796 38.977 1.00 62.72 87 VAL A O 1
ATOM 658 N N . THR A 1 88 ? -11.872 -14.751 39.302 1.00 55.84 88 THR A N 1
ATOM 659 C CA . THR A 1 88 ? -11.707 -14.753 40.761 1.00 55.84 88 THR A CA 1
ATOM 660 C C . THR A 1 88 ? -11.850 -16.195 41.238 1.00 55.84 88 THR A C 1
ATOM 662 O O . THR A 1 88 ? -12.978 -16.667 41.357 1.00 55.84 88 THR A O 1
ATOM 665 N N . PRO A 1 89 ? -10.741 -16.937 41.402 1.00 61.19 89 PRO A N 1
ATOM 666 C CA . PRO A 1 89 ? -10.769 -18.167 42.175 1.00 61.19 89 PRO A CA 1
ATOM 667 C C . PRO A 1 89 ? -10.995 -17.826 43.656 1.00 61.19 89 PRO A C 1
ATOM 669 O O . PRO A 1 89 ? -10.456 -16.839 44.162 1.00 61.19 89 PRO A O 1
ATOM 672 N N . ASP A 1 90 ? -11.865 -18.623 44.262 1.00 59.41 90 ASP A N 1
ATOM 673 C CA . ASP A 1 90 ? -12.232 -18.729 45.675 1.00 59.41 90 ASP A CA 1
ATOM 674 C C . ASP A 1 90 ? -11.043 -18.953 46.624 1.00 59.41 90 ASP A C 1
ATOM 676 O O . ASP A 1 90 ? -10.069 -19.640 46.235 1.00 59.41 90 ASP A O 1
#